Protein AF-A0A376ZNH1-F1 (afdb_monomer_lite)

Sequence (64 aa):
MRPMLWIGEEVGKGDGPEVDIAVDPIEGTRMVAMGQSNALAVMAFAPRDSLLHAPDMYMKKLVV

Structure (mmCIF, N/CA/C/O backbone):
data_AF-A0A376ZNH1-F1
#
_entry.id   AF-A0A376ZNH1-F1
#
loop_
_atom_site.group_PDB
_atom_site.id
_atom_site.type_symbol
_atom_site.label_atom_id
_atom_site.label_alt_id
_atom_site.label_comp_id
_atom_site.label_asym_id
_atom_site.label_entity_id
_atom_site.label_seq_id
_atom_site.pdbx_PDB_ins_code
_atom_site.Cartn_x
_atom_site.Cartn_y
_atom_site.Cartn_z
_atom_site.occupancy
_atom_site.B_iso_or_equiv
_atom_site.auth_seq_id
_atom_site.auth_comp_id
_atom_site.auth_asym_id
_atom_site.auth_atom_id
_atom_site.pdbx_PDB_model_num
ATOM 1 N N . MET A 1 1 ? -9.222 -11.913 -9.786 1.00 54.47 1 MET A N 1
ATOM 2 C CA . MET A 1 1 ? -8.971 -12.482 -8.443 1.00 54.47 1 MET A CA 1
ATOM 3 C C . MET A 1 1 ? -7.524 -12.198 -8.083 1.00 54.47 1 MET A C 1
ATOM 5 O O . MET A 1 1 ? -6.660 -12.491 -8.900 1.00 54.47 1 MET A O 1
ATOM 9 N N . ARG A 1 2 ? -7.266 -11.577 -6.929 1.00 79.56 2 ARG A N 1
ATOM 10 C CA . ARG A 1 2 ? -5.914 -11.360 -6.394 1.00 79.56 2 ARG A CA 1
ATOM 11 C C . ARG A 1 2 ? -5.715 -12.386 -5.270 1.00 79.56 2 ARG A C 1
ATOM 13 O O . ARG A 1 2 ? -6.551 -12.397 -4.374 1.00 79.56 2 ARG A O 1
ATOM 20 N N . PRO A 1 3 ? -4.705 -13.272 -5.334 1.00 89.75 3 PRO A N 1
ATOM 21 C CA . PRO A 1 3 ? -4.573 -14.377 -4.379 1.00 89.75 3 PRO A CA 1
ATOM 22 C C . PRO A 1 3 ? -4.045 -13.948 -3.004 1.00 89.75 3 PRO A C 1
ATOM 24 O O . PRO A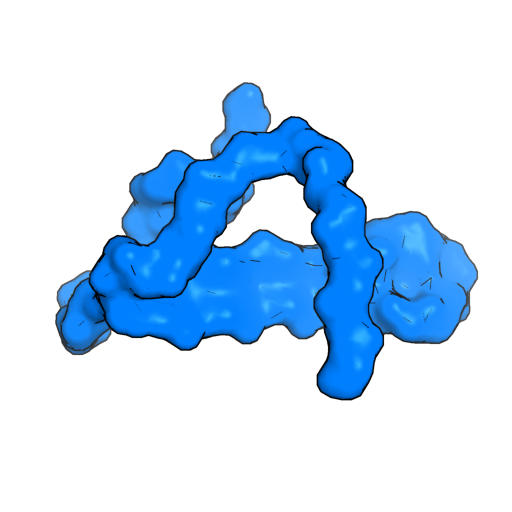 1 3 ? -4.168 -14.711 -2.057 1.00 89.75 3 PRO A O 1
ATOM 27 N N . MET A 1 4 ? -3.442 -12.760 -2.905 1.00 94.56 4 MET A N 1
ATOM 28 C CA . MET A 1 4 ? -2.881 -12.203 -1.674 1.00 94.56 4 MET A CA 1
ATOM 29 C C . MET A 1 4 ? -3.093 -10.688 -1.641 1.00 94.56 4 MET A C 1
ATOM 31 O O . MET A 1 4 ? -3.087 -10.034 -2.694 1.00 94.56 4 MET A O 1
ATOM 35 N N . LEU A 1 5 ? -3.218 -10.153 -0.430 1.00 93.94 5 LEU A N 1
ATOM 36 C CA . LEU A 1 5 ? -3.422 -8.744 -0.098 1.00 93.94 5 LEU A CA 1
ATOM 37 C C . LEU A 1 5 ? -4.590 -8.118 -0.874 1.00 93.94 5 LEU A C 1
ATOM 39 O O . LEU A 1 5 ? -4.470 -7.024 -1.439 1.00 93.94 5 LEU A O 1
ATOM 43 N N . TRP A 1 6 ? -5.703 -8.844 -0.984 1.00 93.25 6 TRP A N 1
ATOM 44 C CA . TRP A 1 6 ? -6.899 -8.353 -1.669 1.00 93.25 6 TRP A CA 1
ATOM 45 C C . TRP A 1 6 ? -7.682 -7.369 -0.782 1.00 93.25 6 TRP A C 1
ATOM 47 O O . TRP A 1 6 ? -7.528 -7.335 0.434 1.00 93.25 6 TRP A O 1
ATOM 57 N N . ILE A 1 7 ? -8.495 -6.505 -1.401 1.00 93.44 7 ILE A N 1
ATOM 58 C CA . ILE A 1 7 ? -9.248 -5.472 -0.669 1.00 93.44 7 ILE A CA 1
ATOM 59 C C . ILE A 1 7 ? -10.285 -6.151 0.230 1.00 93.44 7 ILE A C 1
ATOM 61 O O . ILE A 1 7 ? -11.220 -6.759 -0.286 1.00 93.44 7 ILE A O 1
ATOM 65 N N . GLY A 1 8 ? -10.129 -6.002 1.547 1.00 92.88 8 GLY A N 1
ATOM 66 C CA . GLY A 1 8 ? -10.968 -6.654 2.555 1.00 92.88 8 GLY A CA 1
ATOM 67 C C . GLY A 1 8 ? -10.379 -7.942 3.137 1.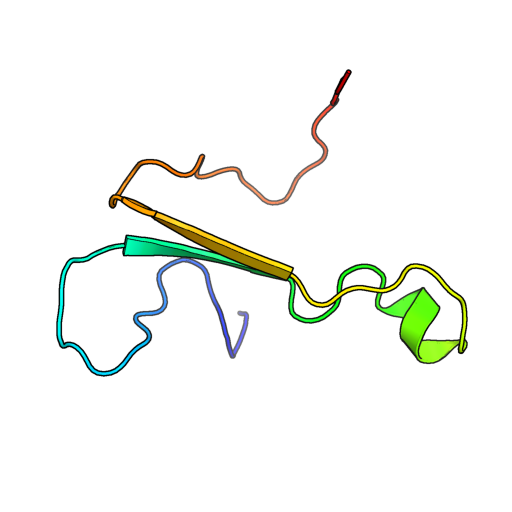00 92.88 8 GLY A C 1
ATOM 68 O O . GLY A 1 8 ? -11.053 -8.594 3.926 1.00 92.88 8 GLY A O 1
ATOM 69 N N . GLU A 1 9 ? -9.151 -8.318 2.770 1.00 95.88 9 GLU A N 1
ATOM 70 C CA . GLU A 1 9 ? -8.444 -9.418 3.427 1.00 95.88 9 GLU A CA 1
ATOM 71 C C . GLU A 1 9 ? -8.128 -9.068 4.886 1.00 95.88 9 GLU A C 1
ATOM 73 O O . GLU A 1 9 ? -7.489 -8.053 5.167 1.00 95.88 9 GLU A O 1
ATOM 78 N N . GLU A 1 10 ? -8.549 -9.925 5.813 1.00 95.50 10 GLU A N 1
ATOM 79 C CA . GLU A 1 10 ? -8.193 -9.805 7.224 1.00 95.50 10 GLU A CA 1
ATOM 80 C C . GLU A 1 10 ? -6.761 -10.303 7.450 1.00 95.50 10 GLU A C 1
ATOM 82 O O . GLU A 1 10 ? -6.406 -11.427 7.089 1.00 95.50 10 GLU A O 1
ATOM 87 N N . VAL A 1 11 ? -5.927 -9.459 8.061 1.00 95.50 11 VAL A N 1
ATOM 88 C CA . VAL A 1 11 ? -4.512 -9.744 8.329 1.00 95.50 11 VAL A CA 1
ATOM 89 C C . VAL A 1 11 ? -4.135 -9.367 9.762 1.00 95.50 11 VAL A C 1
ATOM 91 O O . VAL A 1 11 ? -4.787 -8.550 10.405 1.00 95.50 11 VAL A O 1
ATOM 94 N N . GLY A 1 12 ? -3.034 -9.937 10.257 1.00 95.69 12 GLY A N 1
ATOM 95 C CA . GLY A 1 12 ? -2.540 -9.716 11.618 1.00 95.69 12 GLY A CA 1
ATOM 96 C C . GLY A 1 12 ? -2.801 -10.905 12.542 1.00 95.69 12 GLY A C 1
ATOM 97 O O . GLY A 1 12 ? -3.253 -11.961 12.111 1.00 95.69 12 GLY A O 1
ATOM 98 N N . LYS A 1 13 ? -2.456 -10.756 13.826 1.00 96.69 13 LYS A N 1
ATOM 99 C CA . LYS A 1 13 ? -2.633 -11.821 14.834 1.00 96.69 13 LYS A CA 1
ATOM 100 C C . LYS A 1 13 ? -4.040 -11.867 15.444 1.00 96.69 13 LYS A C 1
ATOM 102 O O . LYS A 1 13 ? -4.337 -12.811 16.161 1.00 96.69 13 LYS A O 1
ATOM 107 N N . GLY A 1 14 ? -4.874 -10.862 15.168 1.00 93.81 14 GLY A N 1
ATOM 108 C CA . GLY A 1 14 ? -6.201 -10.702 15.774 1.00 93.81 14 GLY A CA 1
ATOM 109 C C . GLY A 1 14 ? -6.203 -9.986 17.130 1.00 93.81 14 GLY A C 1
ATOM 110 O O . GLY A 1 14 ? -7.265 -9.802 17.712 1.00 93.81 14 GLY A O 1
ATOM 111 N N . ASP A 1 15 ? -5.037 -9.553 17.621 1.00 95.88 15 ASP A N 1
ATOM 112 C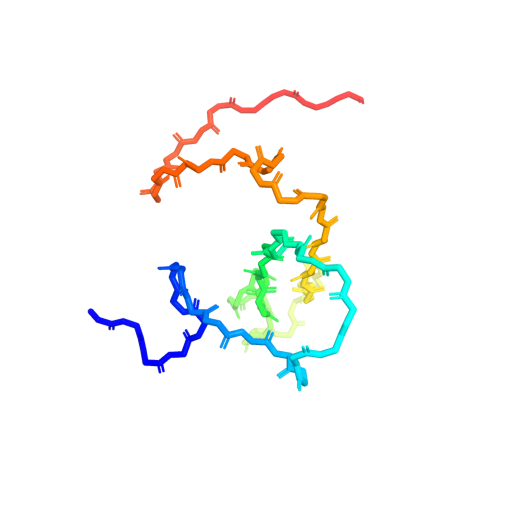 CA . ASP A 1 15 ? -4.902 -8.825 18.883 1.00 95.88 15 ASP A CA 1
ATOM 113 C C . ASP A 1 15 ? -4.717 -7.318 18.644 1.00 95.88 15 ASP A C 1
ATOM 115 O O . ASP A 1 15 ? -3.852 -6.912 17.863 1.00 95.88 15 ASP A O 1
ATOM 119 N N . GLY A 1 16 ? -5.460 -6.487 19.382 1.00 94.00 16 GLY A N 1
ATOM 120 C CA . GLY A 1 16 ? -5.343 -5.025 19.351 1.00 94.00 16 GLY A CA 1
ATOM 121 C C . GLY A 1 16 ? -6.516 -4.317 18.659 1.00 94.00 16 GLY A C 1
ATOM 122 O O . GLY A 1 16 ? -7.521 -4.951 18.345 1.00 94.00 16 GLY A O 1
ATOM 123 N N . PRO A 1 17 ? -6.435 -2.985 18.483 1.00 95.62 17 PRO A N 1
ATOM 124 C CA . PRO A 1 17 ? -7.484 -2.219 17.818 1.00 95.62 17 PRO A CA 1
ATOM 125 C C . PRO A 1 17 ? -7.546 -2.531 16.319 1.00 95.62 17 PRO A C 1
ATOM 127 O O . PRO A 1 17 ? -6.516 -2.741 15.676 1.00 95.62 17 PRO A O 1
ATOM 130 N N . GLU A 1 18 ? -8.752 -2.489 15.757 1.00 96.44 18 GLU A N 1
ATOM 131 C CA . GLU A 1 18 ? -8.952 -2.578 14.311 1.00 96.44 18 GLU A CA 1
ATOM 132 C C . GLU A 1 18 ? -8.384 -1.346 13.596 1.00 96.44 18 GLU A C 1
ATOM 134 O O . GLU A 1 18 ? -8.565 -0.202 14.028 1.00 96.44 18 GLU A O 1
ATOM 139 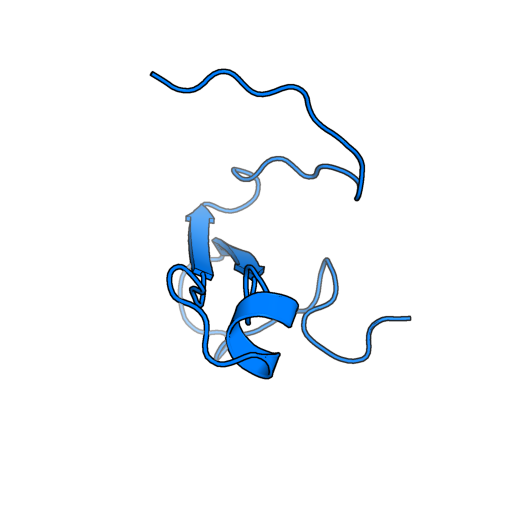N N . VAL A 1 19 ? -7.708 -1.591 12.475 1.00 96.94 19 VAL A N 1
ATOM 140 C CA . VAL A 1 19 ? -7.067 -0.566 11.647 1.00 96.94 19 VAL A CA 1
ATOM 141 C C . VAL A 1 19 ? -7.298 -0.861 10.173 1.00 96.94 19 VAL A C 1
ATOM 143 O O . VAL A 1 19 ? -7.332 -2.020 9.760 1.00 96.94 19 VAL A O 1
ATOM 146 N N . ASP A 1 20 ? -7.401 0.197 9.374 1.00 96.88 20 ASP A N 1
ATOM 147 C CA . ASP A 1 20 ? -7.297 0.081 7.926 1.00 96.88 20 ASP A CA 1
ATOM 148 C C . ASP A 1 20 ? -5.825 -0.039 7.533 1.00 96.88 20 ASP A C 1
ATOM 150 O O . ASP A 1 20 ? -4.953 0.649 8.079 1.00 96.88 20 ASP A O 1
ATOM 154 N N . ILE A 1 21 ? -5.557 -0.887 6.543 1.00 96.31 21 ILE A N 1
ATOM 155 C CA . ILE A 1 21 ? -4.217 -1.123 6.014 1.00 96.31 21 ILE A CA 1
ATOM 156 C C . ILE A 1 21 ? -4.225 -0.857 4.511 1.00 96.31 21 ILE A C 1
ATOM 158 O O . ILE A 1 21 ? -4.989 -1.466 3.763 1.00 96.31 21 ILE A O 1
ATOM 162 N N . ALA A 1 22 ? -3.324 0.016 4.063 1.00 96.94 22 ALA A N 1
ATOM 163 C CA . ALA A 1 22 ? -2.986 0.172 2.653 1.00 96.94 22 ALA A CA 1
ATOM 164 C C . ALA A 1 22 ? -1.546 -0.286 2.423 1.00 96.94 22 ALA A C 1
ATOM 166 O O . ALA A 1 22 ? -0.632 0.103 3.151 1.00 96.94 22 ALA A O 1
ATOM 167 N N . VAL A 1 23 ? -1.347 -1.115 1.401 1.00 96.50 23 VAL A N 1
ATOM 168 C CA . VAL A 1 23 ? -0.049 -1.706 1.066 1.00 96.50 23 VAL A CA 1
ATOM 169 C C . VAL A 1 23 ? 0.239 -1.576 -0.418 1.00 96.50 23 VAL A C 1
ATOM 171 O O . VAL A 1 23 ? -0.625 -1.841 -1.251 1.00 96.50 23 VAL A O 1
ATOM 174 N N . ASP A 1 24 ? 1.488 -1.245 -0.722 1.00 96.69 24 ASP A N 1
ATOM 175 C CA . ASP A 1 24 ? 2.090 -1.433 -2.033 1.00 9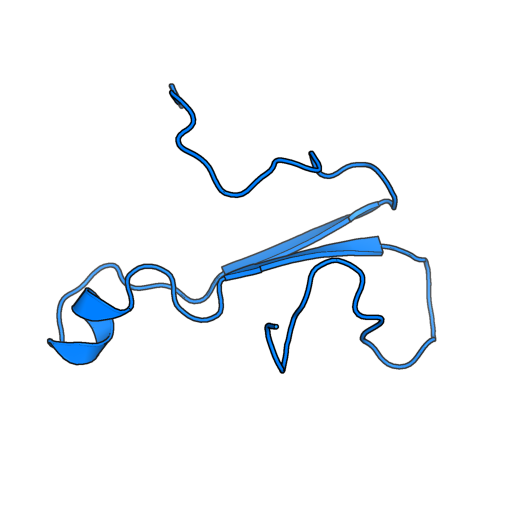6.69 24 ASP A CA 1
ATOM 176 C C . ASP A 1 24 ? 3.420 -2.178 -1.839 1.00 96.69 24 ASP A C 1
ATOM 178 O O . ASP A 1 24 ? 4.429 -1.568 -1.464 1.00 96.69 24 ASP A O 1
ATOM 182 N N . PRO A 1 25 ? 3.431 -3.519 -1.992 1.00 96.31 25 PRO A N 1
ATOM 183 C CA . PRO A 1 25 ? 4.618 -4.321 -1.716 1.00 96.31 25 PRO A CA 1
ATOM 184 C C . PRO A 1 25 ? 5.841 -3.894 -2.532 1.00 96.31 25 PRO A C 1
ATOM 186 O O . PRO A 1 25 ? 6.963 -4.004 -2.039 1.00 96.31 25 PRO A O 1
ATOM 189 N N . ILE A 1 26 ? 5.628 -3.430 -3.769 1.00 97.19 26 ILE A N 1
ATOM 190 C CA . ILE A 1 26 ? 6.676 -2.898 -4.638 1.00 97.19 26 ILE A CA 1
ATOM 191 C C . ILE A 1 26 ? 6.076 -1.775 -5.484 1.00 97.19 26 ILE A C 1
ATOM 193 O O . ILE A 1 26 ? 5.599 -2.020 -6.598 1.00 97.19 26 ILE A O 1
ATOM 197 N N . GLU A 1 27 ? 6.215 -0.542 -5.005 1.00 97.00 27 GLU A N 1
ATOM 198 C CA . GLU A 1 27 ? 5.977 0.615 -5.853 1.00 97.00 27 GLU A CA 1
ATOM 199 C C . GLU A 1 27 ? 7.140 0.746 -6.844 1.00 97.00 27 GLU A C 1
ATOM 201 O O . GLU A 1 27 ? 8.324 0.758 -6.479 1.00 97.00 27 GLU A O 1
ATOM 206 N N . GLY A 1 28 ? 6.801 0.812 -8.130 1.00 95.75 28 GLY A N 1
ATOM 207 C CA . GLY A 1 28 ? 7.789 0.815 -9.204 1.00 95.75 28 GLY A CA 1
ATOM 208 C C . GLY A 1 28 ? 8.389 -0.558 -9.526 1.00 95.75 28 GLY A C 1
ATOM 209 O O . GLY A 1 28 ? 9.599 -0.669 -9.726 1.00 95.75 28 GLY A O 1
ATOM 210 N N . THR A 1 29 ? 7.562 -1.600 -9.654 1.00 96.69 29 THR A N 1
ATOM 211 C CA . THR A 1 29 ? 7.970 -2.976 -10.034 1.00 96.69 29 THR A CA 1
ATOM 212 C C . THR A 1 29 ? 9.002 -3.052 -11.170 1.00 96.69 29 THR A C 1
ATOM 214 O O . THR A 1 29 ? 9.994 -3.776 -11.067 1.00 96.69 29 THR A O 1
ATOM 217 N N . ARG A 1 30 ? 8.830 -2.264 -12.242 1.00 97.75 30 ARG A N 1
ATOM 218 C CA . ARG A 1 30 ? 9.786 -2.186 -13.364 1.00 97.75 30 ARG A CA 1
ATOM 219 C C . ARG A 1 30 ? 11.161 -1.669 -12.931 1.00 97.75 30 ARG A C 1
ATOM 221 O O . ARG A 1 30 ? 12.172 -2.146 -13.439 1.00 97.75 30 ARG A O 1
ATOM 228 N N . MET A 1 31 ? 11.207 -0.687 -12.031 1.00 97.56 31 MET A N 1
ATOM 229 C CA . MET A 1 31 ? 12.463 -0.112 -11.539 1.00 97.56 31 MET A CA 1
ATOM 230 C C . MET A 1 31 ? 13.257 -1.162 -10.761 1.00 97.56 31 MET A C 1
ATOM 232 O O . MET A 1 31 ? 14.440 -1.333 -11.046 1.00 97.56 31 MET A O 1
ATOM 236 N N . VAL A 1 32 ? 12.595 -1.951 -9.904 1.00 97.19 32 VAL A N 1
ATOM 237 C CA . VAL A 1 32 ? 13.224 -3.103 -9.231 1.00 97.19 32 VAL A CA 1
ATOM 238 C C . VAL A 1 32 ? 13.757 -4.112 -10.246 1.00 97.19 32 VAL A C 1
ATOM 240 O O . VAL A 1 32 ? 14.925 -4.485 -10.180 1.00 97.19 32 VAL A O 1
ATOM 243 N N . ALA A 1 33 ? 12.935 -4.511 -11.221 1.00 98.06 33 ALA A N 1
ATOM 244 C CA . ALA A 1 33 ? 13.327 -5.500 -12.228 1.00 98.06 33 ALA A CA 1
ATOM 245 C C . ALA A 1 33 ? 14.541 -5.065 -13.073 1.00 98.06 33 ALA A C 1
ATOM 247 O O . ALA A 1 33 ? 15.287 -5.909 -13.561 1.00 98.06 33 ALA A O 1
ATOM 248 N N . MET A 1 34 ? 14.740 -3.756 -13.250 1.00 97.88 34 MET A N 1
ATOM 249 C CA . MET A 1 34 ? 15.824 -3.180 -14.052 1.00 97.88 34 MET A CA 1
ATOM 250 C C . MET A 1 34 ? 16.990 -2.625 -13.216 1.00 97.88 34 MET A C 1
ATOM 252 O O . MET A 1 34 ? 17.902 -2.033 -13.790 1.00 97.88 34 MET A O 1
ATOM 256 N N . GLY A 1 35 ? 16.973 -2.769 -11.886 1.00 96.62 35 GLY A N 1
ATOM 257 C CA . GLY A 1 35 ? 18.019 -2.230 -11.006 1.00 96.62 35 GLY A CA 1
ATOM 258 C C . GLY A 1 35 ? 18.105 -0.699 -11.008 1.00 96.62 35 GLY A C 1
ATOM 259 O O . GLY A 1 35 ? 19.183 -0.136 -10.834 1.00 96.62 35 GLY A O 1
ATOM 260 N N . GLN A 1 36 ? 16.984 -0.020 -11.253 1.00 98.31 36 GLN A N 1
ATOM 261 C CA . GLN A 1 36 ? 16.892 1.438 -11.247 1.00 98.31 36 GLN A CA 1
ATOM 262 C C . GLN A 1 36 ? 16.539 1.952 -9.846 1.00 98.31 36 GLN A C 1
ATOM 264 O O . GLN A 1 36 ? 15.889 1.267 -9.056 1.00 98.31 36 GLN A O 1
ATOM 269 N N . SER A 1 37 ? 16.953 3.182 -9.547 1.00 97.12 37 SER A N 1
ATOM 270 C CA . SER A 1 37 ? 16.639 3.858 -8.283 1.00 97.12 37 SER A CA 1
ATOM 271 C C . SER A 1 37 ? 15.142 4.173 -8.132 1.00 97.12 37 SER A C 1
ATOM 273 O O . SER A 1 37 ? 14.393 4.152 -9.105 1.00 97.12 37 SER A O 1
ATOM 275 N N . ASN A 1 38 ? 14.745 4.566 -6.915 1.00 96.12 38 ASN A N 1
ATOM 276 C CA . ASN A 1 38 ? 13.413 5.078 -6.545 1.00 96.12 38 ASN A CA 1
ATOM 277 C C . ASN A 1 38 ? 12.268 4.051 -6.512 1.00 96.12 38 ASN A C 1
ATOM 279 O O . ASN A 1 38 ? 11.104 4.444 -6.495 1.00 96.12 38 ASN A O 1
ATOM 283 N N . ALA A 1 39 ? 12.574 2.755 -6.454 1.00 97.81 39 ALA A N 1
ATOM 284 C CA . ALA A 1 39 ? 11.597 1.758 -6.021 1.00 97.81 39 ALA A CA 1
ATOM 285 C C . ALA A 1 39 ? 11.485 1.728 -4.489 1.00 97.81 39 ALA A C 1
ATOM 287 O O . ALA A 1 39 ? 12.487 1.902 -3.789 1.00 97.81 39 ALA A O 1
ATOM 288 N N . LEU A 1 40 ? 10.278 1.488 -3.973 1.00 97.81 40 LEU A N 1
ATOM 289 C CA . LEU A 1 40 ? 9.983 1.479 -2.537 1.00 97.81 40 LEU A CA 1
ATOM 290 C C . LEU A 1 40 ? 8.993 0.359 -2.197 1.00 97.81 40 LEU A C 1
ATOM 292 O O . LEU A 1 40 ? 8.119 0.036 -2.994 1.00 97.81 40 LEU A O 1
ATOM 296 N N . ALA A 1 41 ? 9.097 -0.193 -0.989 1.00 97.88 41 ALA A N 1
ATOM 297 C CA . ALA A 1 41 ? 8.016 -0.960 -0.374 1.00 97.88 41 ALA A CA 1
ATOM 298 C C . ALA A 1 41 ? 7.241 -0.023 0.559 1.00 97.88 41 ALA A C 1
ATOM 300 O O . ALA A 1 41 ? 7.852 0.667 1.379 1.00 97.88 41 ALA A O 1
ATOM 301 N N . VAL A 1 42 ? 5.915 0.028 0.424 1.00 97.69 42 VAL A N 1
ATOM 302 C CA . VAL A 1 42 ? 5.067 1.001 1.125 1.00 97.69 42 VAL A CA 1
ATOM 303 C C . VAL A 1 42 ? 3.976 0.289 1.919 1.00 97.69 42 VAL A C 1
ATOM 305 O O . VAL A 1 42 ? 3.314 -0.628 1.434 1.00 97.69 42 VAL A O 1
ATOM 308 N N . MET A 1 43 ? 3.768 0.741 3.154 1.00 97.19 43 MET A N 1
ATOM 309 C CA . MET A 1 43 ? 2.681 0.306 4.025 1.00 97.19 43 MET A CA 1
ATOM 310 C C . MET A 1 43 ? 2.210 1.489 4.868 1.00 97.19 43 MET A C 1
ATOM 312 O O . MET A 1 43 ? 3.029 2.249 5.386 1.00 97.19 43 MET A O 1
ATOM 316 N N . ALA A 1 44 ? 0.897 1.635 5.007 1.00 97.19 44 ALA A N 1
ATOM 317 C CA . ALA A 1 44 ? 0.261 2.649 5.831 1.00 97.19 44 ALA A CA 1
ATOM 318 C C . ALA A 1 44 ? -0.840 2.023 6.690 1.00 97.19 44 ALA A C 1
ATOM 320 O O . ALA A 1 44 ? -1.550 1.119 6.247 1.00 97.19 44 ALA A O 1
ATOM 321 N N . PHE A 1 45 ? -0.978 2.551 7.904 1.00 96.62 45 PHE A N 1
ATOM 322 C CA . PHE A 1 45 ? -1.988 2.162 8.879 1.00 96.62 45 PHE A CA 1
ATOM 323 C C . PHE A 1 45 ? -2.769 3.395 9.296 1.00 96.62 45 PHE A C 1
ATOM 325 O O . PHE A 1 45 ? -2.183 4.465 9.485 1.00 96.62 45 PHE A O 1
ATOM 332 N N . ALA A 1 46 ? -4.069 3.237 9.486 1.00 97.25 46 ALA A N 1
ATOM 333 C CA .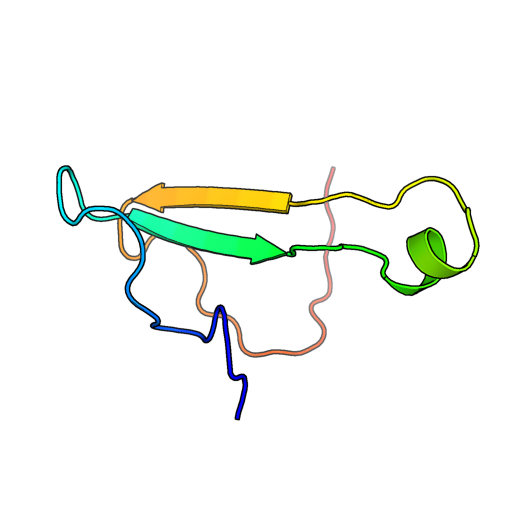 ALA A 1 46 ? -4.912 4.294 10.011 1.00 97.25 46 ALA A CA 1
ATOM 334 C C . ALA A 1 46 ? -6.066 3.689 10.828 1.00 97.25 46 ALA A C 1
ATOM 336 O O . ALA A 1 46 ? -6.336 2.493 10.695 1.00 97.25 46 ALA A O 1
ATOM 337 N N . PRO A 1 47 ? -6.745 4.464 11.692 1.00 96.88 47 PRO A N 1
ATOM 338 C CA . PRO A 1 47 ? -7.971 4.002 12.337 1.00 96.88 47 PRO A CA 1
ATOM 339 C C . PRO A 1 47 ? -8.962 3.438 11.313 1.00 96.88 47 PRO A C 1
ATOM 341 O O . PRO A 1 47 ? -8.968 3.867 10.157 1.00 96.88 47 PRO A O 1
ATOM 344 N N . ARG A 1 48 ? -9.799 2.489 11.730 1.00 95.25 48 ARG A N 1
ATOM 345 C CA . ARG A 1 48 ? -10.819 1.900 10.858 1.00 95.25 48 ARG A CA 1
ATOM 346 C C . ARG A 1 48 ? -11.668 2.979 10.161 1.00 95.25 48 ARG A C 1
ATOM 348 O O . ARG A 1 48 ? -12.060 3.962 10.790 1.00 95.25 48 ARG A O 1
ATOM 355 N N . ASP A 1 49 ? -11.929 2.770 8.874 1.00 94.31 49 ASP A N 1
ATOM 356 C CA . ASP A 1 49 ? -12.715 3.625 7.972 1.00 94.31 49 ASP A CA 1
ATOM 357 C C . ASP A 1 49 ? -12.153 5.041 7.743 1.00 94.31 49 ASP A C 1
ATOM 359 O O . ASP A 1 49 ? -12.886 5.968 7.389 1.00 94.31 49 ASP A O 1
ATOM 363 N N . SER A 1 50 ? -10.845 5.233 7.932 1.00 96.19 50 SER A N 1
ATOM 364 C CA . SER A 1 50 ? -10.197 6.537 7.721 1.00 96.19 50 SER A CA 1
ATOM 365 C C . SER A 1 50 ? -9.416 6.641 6.410 1.00 96.19 50 SER A C 1
ATOM 367 O O . SER A 1 50 ? -9.090 7.753 5.983 1.00 96.19 50 SER A O 1
ATOM 369 N N . LEU A 1 51 ? -9.144 5.517 5.737 1.00 96.25 51 LEU A N 1
ATOM 370 C CA . LEU A 1 51 ? -8.553 5.526 4.400 1.00 96.25 51 LEU A CA 1
ATOM 371 C C . LEU A 1 51 ? -9.637 5.644 3.324 1.00 96.25 51 LEU A C 1
ATOM 373 O O . LEU A 1 51 ? -10.700 5.034 3.397 1.00 96.25 51 LEU A O 1
ATOM 377 N N . LEU A 1 52 ? -9.359 6.419 2.272 1.00 95.31 52 LEU A N 1
ATOM 378 C CA . LEU A 1 52 ? -10.270 6.528 1.135 1.00 95.31 52 LEU A CA 1
ATOM 379 C C . LEU A 1 52 ? -10.350 5.185 0.395 1.00 95.31 52 LEU A C 1
ATOM 381 O O . LEU A 1 52 ? -9.369 4.741 -0.203 1.00 95.31 52 LEU A O 1
ATOM 385 N N . HIS A 1 53 ? -11.544 4.595 0.352 1.00 91.69 53 HIS A N 1
ATOM 386 C CA . HIS A 1 53 ? -11.841 3.417 -0.466 1.00 91.69 53 HIS A CA 1
ATOM 387 C C . HIS A 1 53 ? -11.993 3.821 -1.939 1.00 91.69 53 HIS A C 1
ATOM 389 O O . HIS A 1 53 ? -13.098 3.934 -2.472 1.00 91.69 53 HIS A O 1
ATOM 395 N N . ALA A 1 54 ? -10.865 4.097 -2.590 1.00 90.94 54 ALA A N 1
ATOM 396 C CA . ALA A 1 54 ? -10.823 4.450 -4.000 1.00 90.94 54 ALA A CA 1
ATOM 397 C C . ALA A 1 54 ? -10.784 3.190 -4.887 1.00 90.94 54 ALA A C 1
ATOM 399 O O . ALA A 1 54 ? -10.069 2.236 -4.572 1.00 90.94 54 ALA A O 1
ATOM 400 N N . PRO A 1 55 ? -11.510 3.175 -6.016 1.00 90.75 55 PRO A N 1
ATOM 401 C CA . PRO A 1 55 ? -11.313 2.166 -7.051 1.00 90.75 55 PRO A CA 1
ATOM 402 C C . PRO A 1 55 ? -9.936 2.314 -7.717 1.00 90.75 55 PRO A C 1
ATOM 404 O O . PRO A 1 55 ? -9.328 3.385 -7.690 1.00 90.75 55 PRO A O 1
ATOM 407 N N . ASP A 1 56 ? -9.473 1.245 -8.363 1.00 90.06 56 ASP A N 1
ATOM 408 C CA . ASP A 1 56 ? -8.215 1.233 -9.116 1.00 90.06 56 ASP A CA 1
ATOM 409 C C . ASP A 1 56 ? -8.359 2.034 -10.423 1.00 90.06 56 ASP A C 1
ATOM 411 O O . ASP A 1 56 ? -8.812 1.529 -11.453 1.00 90.06 56 ASP A O 1
ATOM 415 N N . MET A 1 57 ? -8.080 3.336 -10.350 1.00 94.06 57 MET A N 1
ATOM 416 C CA . MET A 1 57 ? -8.186 4.273 -11.466 1.00 94.06 57 MET A CA 1
ATOM 417 C C . MET A 1 57 ? -7.226 5.452 -11.306 1.00 94.06 57 MET A C 1
ATOM 419 O O . MET A 1 57 ? -6.678 5.714 -10.234 1.00 94.06 57 MET A O 1
ATOM 423 N N . TYR A 1 58 ? -7.059 6.220 -12.381 1.00 95.31 58 TYR A N 1
ATOM 424 C CA . TYR A 1 58 ? -6.292 7.457 -12.327 1.00 95.31 58 TYR A CA 1
ATOM 425 C C . TYR A 1 58 ? -6.936 8.492 -11.403 1.00 95.31 58 TYR A C 1
ATOM 427 O O . TYR A 1 58 ? -8.142 8.723 -11.427 1.00 95.31 58 TYR A O 1
ATOM 435 N N . MET A 1 59 ? -6.089 9.193 -10.653 1.00 96.81 59 MET A N 1
ATOM 436 C CA . MET A 1 59 ? -6.467 10.327 -9.822 1.00 96.81 59 MET A CA 1
ATOM 437 C C . MET A 1 59 ? -5.512 11.479 -10.112 1.00 96.81 59 MET A C 1
ATOM 439 O O . MET A 1 59 ? -4.294 11.327 -10.001 1.00 96.81 59 MET A O 1
ATOM 443 N N . LYS A 1 60 ? -6.054 12.644 -10.478 1.00 96.69 60 LYS A N 1
ATOM 444 C CA . LYS A 1 60 ? -5.255 13.864 -10.611 1.00 96.69 60 LYS A CA 1
ATOM 445 C C . LYS A 1 60 ? -4.864 14.339 -9.213 1.00 96.69 60 LYS A C 1
ATOM 447 O O . LYS A 1 60 ? -5.738 14.615 -8.397 1.00 96.69 60 LYS A O 1
ATOM 452 N N . LYS A 1 61 ? -3.562 14.442 -8.955 1.00 95.69 61 LYS A N 1
ATOM 453 C CA . LYS A 1 61 ? -3.004 14.844 -7.658 1.00 95.69 61 LYS A CA 1
ATOM 454 C C . LYS A 1 61 ? -2.220 16.149 -7.807 1.00 95.69 61 LYS A C 1
ATOM 456 O O . LYS A 1 61 ? -1.565 16.366 -8.824 1.00 95.69 61 LYS A O 1
ATOM 461 N N . LEU A 1 62 ? -2.286 16.992 -6.783 1.00 96.69 62 LEU A N 1
ATOM 462 C CA . LEU A 1 62 ? -1.364 18.098 -6.538 1.00 96.69 62 LEU A CA 1
ATOM 463 C C . LEU A 1 62 ? -0.957 17.985 -5.069 1.00 96.69 62 LEU A C 1
ATOM 465 O O . LEU A 1 62 ? -1.828 17.953 -4.204 1.00 96.69 62 LEU A O 1
ATOM 469 N N . VAL A 1 63 ? 0.342 17.875 -4.810 1.00 94.31 63 VAL A N 1
ATOM 470 C CA . VAL A 1 63 ? 0.918 17.745 -3.466 1.00 94.31 63 VAL A CA 1
ATOM 471 C C . VAL A 1 63 ? 2.007 18.809 -3.356 1.00 94.31 63 VAL A C 1
ATOM 473 O O . VAL A 1 63 ? 2.780 18.963 -4.304 1.00 94.31 63 VAL A O 1
ATOM 476 N N . VAL A 1 64 ? 2.013 19.567 -2.258 1.00 93.56 64 VAL A N 1
ATOM 477 C CA . VAL A 1 64 ? 2.946 20.676 -1.989 1.00 93.56 64 VAL A CA 1
ATOM 478 C C . VAL A 1 64 ? 3.667 20.476 -0.669 1.00 93.56 64 VAL A C 1
ATOM 480 O O . VAL A 1 64 ? 3.067 19.832 0.221 1.00 93.56 64 VAL A O 1
#

InterPro domains:
  IPR004464 Fructose-1,6-bisphosphatase class 2/Sedoheputulose-1,7-bisphosphatase [PF03320] (3-64)
  IPR004464 Fructose-1,6-bisphosphatase class 2/Sedoheputulose-1,7-bisphosphatase [PTHR30447] (3-64)

pLDDT: mean 94.79, std 5.8, range [54.47, 98.31]

Secondary structure (DSSP, 8-state):
--SSS-TT---S-S-S--EEEEEEEEETHHHHHTT-S--EEEEEEEETT-S----SS-------

Radius of gyration: 14.5 Å; chains: 1; bounding box: 31×35×33 Å

Organism: Escherichia coli (NCBI:txid562)

Foldseek 3Di:
DDPPPDDPDDDDPPDDADKDKDWDQWDPPVCVVVVHPDIDTDMDIDHPPPDDPDDPDDDDDDDD